Protein AF-A0A7S0XZQ4-F1 (afdb_monomer_lite)

Radius of gyration: 12.74 Å; chains: 1; bounding box: 32×30×33 Å

Sequence (104 aa):
SSGDERAIFSVAERLEDSDHKVRKSVSAVLSKLSTEHDRRLVQQVVLRLSSIHAVVRKVAVLTLVTVAPKGTQEVVAGIEGCLKDQDSQVRIAAMKVLPSQVSQ

pLDDT: mean 81.74, std 13.82, range [48.25, 98.38]

InterPro domains:
  IPR011989 Armadillo-like helical [G3DSA:1.25.10.10] (1-103)
  IPR016024 Armadillo-type fold [SSF48371] (11-99)

Structure (mmCIF, N/CA/C/O backbone):
data_AF-A0A7S0XZQ4-F1
#
_entry.id   AF-A0A7S0XZQ4-F1
#
loop_
_atom_site.group_PDB
_atom_site.id
_atom_site.type_symbol
_atom_site.label_atom_id
_atom_site.label_alt_id
_atom_site.label_comp_id
_atom_site.label_asym_id
_atom_site.label_entity_id
_atom_site.label_seq_id
_atom_site.pdbx_PDB_ins_code
_atom_site.Cartn_x
_atom_site.Cartn_y
_atom_site.Cartn_z
_atom_site.occupancy
_atom_site.B_iso_or_equiv
_atom_site.auth_seq_id
_atom_site.auth_comp_id
_atom_site.auth_asym_id
_atom_site.auth_atom_id
_atom_site.pdbx_PDB_model_num
ATOM 1 N N . SER A 1 1 ? -17.535 -15.129 0.034 1.00 48.25 1 SER A N 1
ATOM 2 C CA . SER A 1 1 ? -17.701 -16.574 -0.260 1.00 48.25 1 SER A CA 1
ATOM 3 C C . SER A 1 1 ? -16.336 -17.175 -0.605 1.00 48.25 1 SER A C 1
ATOM 5 O O . SER A 1 1 ? -15.435 -16.408 -0.913 1.00 48.25 1 SER A O 1
ATOM 7 N N . SER A 1 2 ? -16.141 -18.504 -0.602 1.00 50.12 2 SER A N 1
ATOM 8 C CA . SER A 1 2 ? -14.850 -19.113 -1.020 1.00 50.12 2 SER A CA 1
ATOM 9 C C . SER A 1 2 ? -14.441 -18.745 -2.467 1.00 50.12 2 SER A C 1
ATOM 11 O O . SER A 1 2 ? -13.263 -18.793 -2.822 1.00 50.12 2 SER A O 1
ATOM 13 N N . GLY A 1 3 ? -15.404 -18.315 -3.296 1.00 52.41 3 GLY A N 1
ATOM 14 C CA . GLY A 1 3 ? -15.158 -17.762 -4.632 1.00 52.41 3 GLY A CA 1
ATOM 15 C C . GLY A 1 3 ? -14.512 -16.372 -4.617 1.00 52.41 3 GLY A C 1
ATOM 16 O O . GLY A 1 3 ? -13.581 -16.139 -5.385 1.00 52.41 3 GLY A O 1
ATOM 17 N N . ASP A 1 4 ? -14.930 -15.487 -3.706 1.00 57.31 4 ASP A N 1
ATOM 18 C CA . ASP A 1 4 ? -14.327 -14.151 -3.545 1.00 57.31 4 ASP A CA 1
ATOM 19 C C . ASP A 1 4 ? -12.897 -14.247 -2.997 1.00 57.31 4 ASP A C 1
ATOM 21 O O . ASP A 1 4 ? -12.009 -13.520 -3.430 1.00 57.31 4 ASP A O 1
ATOM 25 N N . GLU A 1 5 ? -12.647 -15.209 -2.104 1.00 56.94 5 GLU A N 1
ATOM 26 C CA . GLU A 1 5 ? -11.325 -15.456 -1.514 1.00 56.94 5 GLU A CA 1
ATOM 27 C C . GLU A 1 5 ? -10.286 -15.859 -2.569 1.00 56.94 5 GLU A C 1
ATOM 29 O O . GLU A 1 5 ? -9.186 -15.304 -2.614 1.00 56.94 5 GLU A O 1
ATOM 34 N N . ARG A 1 6 ? -10.633 -16.805 -3.453 1.00 60.69 6 ARG A N 1
ATOM 35 C CA . ARG A 1 6 ? -9.748 -17.203 -4.558 1.00 60.69 6 ARG A CA 1
ATOM 36 C C . ARG A 1 6 ? -9.568 -16.072 -5.561 1.00 60.69 6 ARG A C 1
ATOM 38 O O . ARG A 1 6 ? -8.458 -15.879 -6.044 1.00 60.69 6 ARG A O 1
ATOM 45 N N . ALA A 1 7 ? -10.625 -15.311 -5.844 1.00 62.28 7 ALA A N 1
ATOM 46 C CA . ALA A 1 7 ? -10.541 -14.169 -6.744 1.00 62.28 7 ALA A CA 1
ATOM 47 C C . ALA A 1 7 ? -9.578 -13.103 -6.204 1.00 62.28 7 ALA A C 1
ATOM 49 O O . ALA A 1 7 ? -8.699 -12.660 -6.936 1.00 62.28 7 ALA A O 1
ATOM 50 N N . ILE A 1 8 ? -9.672 -12.747 -4.921 1.00 63.12 8 ILE A N 1
ATOM 51 C CA . ILE A 1 8 ? -8.759 -11.796 -4.278 1.00 63.12 8 ILE A CA 1
ATOM 52 C C . ILE A 1 8 ? -7.316 -12.301 -4.317 1.00 63.12 8 ILE A C 1
ATOM 54 O O . ILE A 1 8 ? -6.425 -11.545 -4.701 1.00 63.12 8 ILE A O 1
ATOM 58 N N . PHE A 1 9 ? -7.078 -13.567 -3.965 1.00 64.19 9 PHE A N 1
ATOM 59 C CA . PHE A 1 9 ? -5.732 -14.143 -3.960 1.00 64.19 9 PHE A CA 1
ATOM 60 C C . PHE A 1 9 ? -5.116 -14.161 -5.364 1.00 64.19 9 PHE A C 1
ATOM 62 O O . PHE A 1 9 ? -4.025 -13.631 -5.571 1.00 64.19 9 PHE A O 1
ATOM 69 N N . SER A 1 10 ? -5.848 -14.678 -6.353 1.00 66.88 10 SER A N 1
ATOM 70 C CA . SER A 1 10 ? -5.390 -14.713 -7.743 1.00 66.88 10 SER A CA 1
ATOM 71 C C . SER A 1 10 ? -5.185 -13.313 -8.320 1.00 66.88 10 SER A C 1
ATOM 73 O O . SER A 1 10 ? -4.255 -13.092 -9.088 1.00 66.88 10 SER A O 1
ATOM 75 N N . VAL A 1 11 ? -6.016 -12.336 -7.950 1.00 67.50 11 VAL A N 1
ATOM 76 C CA . VAL A 1 11 ? -5.837 -10.944 -8.376 1.00 67.50 11 VAL A CA 1
ATOM 77 C C . VAL A 1 11 ? -4.609 -10.327 -7.690 1.00 67.50 11 VAL A C 1
ATOM 79 O O . VAL A 1 11 ? -3.805 -9.696 -8.369 1.00 67.50 11 VAL A O 1
ATOM 82 N N . ALA A 1 12 ? -4.398 -10.555 -6.391 1.00 66.50 12 ALA A N 1
ATOM 83 C CA . ALA A 1 12 ? -3.224 -10.070 -5.664 1.00 66.50 12 ALA A CA 1
ATOM 84 C C . ALA A 1 12 ? -1.908 -10.657 -6.205 1.00 66.50 12 ALA A C 1
ATOM 86 O O . ALA A 1 12 ? -0.925 -9.929 -6.319 1.00 66.50 12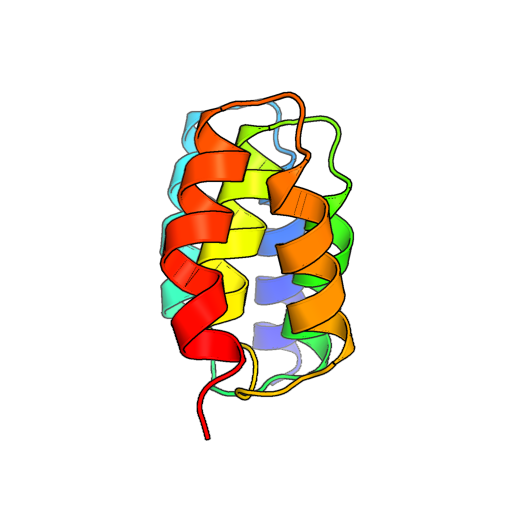 ALA A O 1
ATOM 87 N N . GLU A 1 13 ? -1.880 -11.930 -6.612 1.00 69.75 13 GLU A N 1
ATOM 88 C CA . GLU A 1 13 ? -0.721 -12.526 -7.293 1.00 69.75 13 GLU A CA 1
ATOM 89 C C . GLU A 1 13 ? -0.394 -11.825 -8.610 1.00 69.75 13 GLU A C 1
ATOM 91 O O . GLU A 1 13 ? 0.772 -11.566 -8.908 1.00 69.75 13 GLU A O 1
ATOM 96 N N . ARG A 1 14 ? -1.420 -11.433 -9.370 1.00 74.88 14 ARG A N 1
ATOM 97 C CA . ARG A 1 14 ? -1.238 -10.726 -10.643 1.00 74.88 14 ARG A CA 1
ATOM 98 C C . ARG A 1 14 ? -0.758 -9.282 -10.485 1.00 74.88 14 ARG A C 1
ATOM 100 O O . ARG A 1 14 ? -0.475 -8.633 -11.493 1.00 74.88 14 ARG A O 1
ATOM 107 N N . LEU A 1 15 ? -0.597 -8.780 -9.256 1.00 69.12 15 LEU A N 1
ATOM 108 C CA . LEU A 1 15 ? 0.190 -7.568 -9.032 1.00 69.12 15 LEU A CA 1
ATOM 109 C C . LEU A 1 15 ? 1.644 -7.782 -9.463 1.00 69.12 15 LEU A C 1
ATOM 111 O O . LEU A 1 15 ? 2.243 -6.862 -10.004 1.00 69.12 15 LEU A O 1
ATOM 115 N N . GLU A 1 16 ? 2.192 -8.986 -9.312 1.00 70.81 16 GLU A N 1
ATOM 116 C CA . GLU A 1 16 ? 3.569 -9.323 -9.704 1.00 70.81 16 GLU A CA 1
ATOM 117 C C . GLU A 1 16 ? 3.697 -9.863 -11.131 1.00 70.81 16 GLU A C 1
ATOM 119 O O . GLU A 1 16 ? 4.770 -10.303 -11.534 1.00 70.81 16 GLU A O 1
ATOM 124 N N . ASP A 1 17 ? 2.629 -9.795 -11.926 1.00 78.81 17 ASP A N 1
ATOM 125 C CA . ASP A 1 17 ? 2.676 -10.223 -13.320 1.00 78.81 17 ASP A CA 1
ATOM 126 C C . ASP A 1 17 ? 3.717 -9.412 -14.110 1.00 78.81 17 ASP A C 1
ATOM 128 O O . ASP A 1 17 ? 3.870 -8.203 -13.907 1.00 78.81 17 ASP A O 1
ATOM 132 N N . SER A 1 18 ? 4.441 -10.063 -15.021 1.00 74.81 18 SER A N 1
ATOM 133 C CA . SER A 1 18 ? 5.483 -9.425 -15.829 1.00 74.81 18 SER A CA 1
ATOM 134 C C . SER A 1 18 ? 4.914 -8.390 -16.809 1.00 74.81 18 SER A C 1
ATOM 136 O O . SER A 1 18 ? 5.585 -7.390 -17.102 1.00 74.81 18 SER A O 1
ATOM 138 N N . ASP A 1 19 ? 3.652 -8.529 -17.228 1.00 77.38 19 ASP A N 1
ATOM 139 C CA . ASP A 1 19 ? 2.960 -7.566 -18.079 1.00 77.38 19 ASP A CA 1
ATOM 140 C C . ASP A 1 19 ? 2.415 -6.374 -17.272 1.00 77.38 19 ASP A C 1
ATOM 142 O O . ASP A 1 19 ? 1.507 -6.468 -16.441 1.00 77.38 19 ASP A O 1
ATOM 146 N N . HIS A 1 20 ? 2.929 -5.182 -17.582 1.00 70.56 20 HIS A N 1
ATOM 147 C CA . HIS A 1 20 ? 2.480 -3.923 -16.989 1.00 70.56 20 HIS A CA 1
ATOM 148 C C . HIS A 1 20 ? 0.978 -3.636 -17.165 1.00 70.56 20 HIS A C 1
ATOM 150 O O . HIS A 1 20 ? 0.385 -2.990 -16.296 1.00 70.56 20 HIS A O 1
ATOM 156 N N . LYS A 1 21 ? 0.351 -4.095 -18.258 1.00 75.31 21 LYS A N 1
ATOM 157 C CA . LYS A 1 21 ? -1.091 -3.928 -18.485 1.00 75.31 21 LYS A CA 1
ATOM 158 C C . LYS A 1 21 ? -1.888 -4.778 -17.511 1.00 75.31 21 LYS A C 1
ATOM 160 O O . LYS A 1 21 ? -2.865 -4.285 -16.948 1.00 75.31 21 LYS A O 1
ATOM 165 N N . VAL A 1 22 ? -1.437 -6.007 -17.260 1.00 75.56 22 VAL A N 1
ATOM 166 C CA . VAL A 1 22 ? -2.037 -6.892 -16.259 1.00 75.56 22 VAL A CA 1
ATOM 167 C C . VAL A 1 22 ? -1.954 -6.240 -14.885 1.00 75.56 22 VAL A C 1
ATOM 169 O O . VAL A 1 22 ? -2.988 -6.076 -14.239 1.00 75.56 22 VAL A O 1
ATOM 172 N N . ARG A 1 23 ? -0.765 -5.774 -14.479 1.00 70.75 23 ARG A N 1
ATOM 173 C CA . ARG A 1 23 ? -0.579 -5.112 -13.177 1.00 70.75 23 ARG A CA 1
ATOM 174 C C . ARG A 1 23 ? -1.530 -3.926 -12.983 1.00 70.75 23 ARG A C 1
ATOM 176 O O . ARG A 1 23 ? -2.133 -3.782 -11.922 1.00 70.75 23 ARG A O 1
ATOM 183 N N . LYS A 1 24 ? -1.705 -3.093 -14.018 1.00 68.44 24 LYS A N 1
ATOM 184 C CA . LYS A 1 24 ? -2.602 -1.926 -13.977 1.00 68.44 24 LYS A CA 1
ATOM 185 C C . LYS A 1 24 ? -4.077 -2.325 -13.861 1.00 68.44 24 LYS A C 1
ATOM 187 O O . LYS A 1 24 ? -4.807 -1.725 -13.073 1.00 68.44 24 LYS A O 1
ATOM 192 N N . SER A 1 25 ? -4.515 -3.329 -14.620 1.00 71.19 25 SER A N 1
ATOM 193 C CA . SER A 1 25 ? -5.890 -3.841 -14.555 1.00 71.19 25 SER A CA 1
ATOM 194 C C . SER A 1 25 ? -6.206 -4.444 -13.187 1.00 71.19 25 SER A C 1
ATOM 196 O O . SER A 1 25 ? -7.273 -4.194 -12.634 1.00 71.19 25 SER A O 1
ATOM 198 N N . VAL A 1 26 ? -5.252 -5.167 -12.604 1.00 71.12 26 VAL A N 1
ATOM 199 C CA . VAL A 1 26 ? -5.362 -5.769 -11.271 1.00 71.12 26 VAL A CA 1
ATOM 200 C C . VAL A 1 26 ? -5.591 -4.718 -10.189 1.00 71.12 26 VAL A C 1
ATOM 202 O O . VAL A 1 26 ? -6.465 -4.897 -9.344 1.00 71.12 26 VAL A O 1
ATOM 205 N N . SER A 1 27 ? -4.872 -3.592 -10.244 1.00 64.50 27 SER A N 1
ATOM 206 C CA . SER A 1 27 ? -5.057 -2.502 -9.275 1.00 64.50 27 SER A CA 1
ATOM 207 C C . SER A 1 27 ? -6.495 -1.973 -9.274 1.00 64.50 27 SER A C 1
ATOM 209 O O . SER A 1 27 ? -7.080 -1.769 -8.217 1.00 64.50 27 SER A O 1
ATOM 211 N N . ALA A 1 28 ? -7.089 -1.796 -10.458 1.00 67.38 28 ALA A N 1
ATOM 212 C CA . ALA A 1 28 ? -8.464 -1.312 -10.590 1.00 67.38 28 ALA A CA 1
ATOM 213 C C . ALA A 1 28 ? -9.507 -2.335 -10.110 1.00 67.38 28 ALA A C 1
ATOM 215 O O . ALA A 1 28 ? -10.592 -1.953 -9.672 1.00 67.38 28 ALA A O 1
ATOM 216 N N . VAL A 1 29 ? -9.190 -3.628 -10.209 1.00 69.38 29 VAL A N 1
ATOM 217 C CA . VAL A 1 29 ? -10.057 -4.720 -9.759 1.00 69.38 29 VAL A CA 1
ATOM 218 C C . VAL A 1 29 ? -10.005 -4.873 -8.238 1.00 69.38 29 VAL A C 1
ATOM 220 O O . VAL A 1 29 ? -11.063 -4.980 -7.627 1.00 69.38 29 VAL A O 1
ATOM 223 N N . LEU A 1 30 ? -8.825 -4.798 -7.607 1.00 67.06 30 LEU A N 1
ATOM 224 C CA . LEU A 1 30 ? -8.700 -4.883 -6.142 1.00 67.06 30 LEU A CA 1
ATOM 225 C C . LEU A 1 30 ? -9.517 -3.802 -5.435 1.00 67.06 30 LEU A C 1
ATOM 227 O O . LEU A 1 30 ? -10.278 -4.118 -4.524 1.00 67.06 30 LEU A O 1
ATOM 231 N N . SER A 1 31 ? -9.463 -2.556 -5.913 1.00 63.38 31 SER A N 1
ATOM 232 C CA . SER A 1 31 ? -10.272 -1.466 -5.351 1.00 63.38 31 SER A CA 1
ATOM 233 C C . SER A 1 31 ? -11.785 -1.697 -5.466 1.00 63.38 31 SER A C 1
ATOM 235 O O . SER A 1 31 ? -12.537 -1.130 -4.684 1.00 63.38 31 SER A O 1
ATOM 237 N N . LYS A 1 32 ? -12.247 -2.517 -6.422 1.00 65.81 32 LYS A N 1
ATOM 238 C CA . LYS A 1 32 ? -13.673 -2.844 -6.613 1.00 65.81 32 LYS A CA 1
ATOM 239 C C . LYS A 1 32 ? -14.120 -4.102 -5.869 1.00 65.81 32 LYS A C 1
ATOM 241 O O . LYS A 1 32 ? -15.286 -4.193 -5.511 1.00 65.81 32 LYS A O 1
ATOM 246 N N . LEU A 1 33 ? -13.221 -5.069 -5.677 1.00 61.81 33 LEU A N 1
ATOM 247 C CA . LEU A 1 33 ? -13.499 -6.332 -4.976 1.00 61.81 33 LEU A CA 1
ATOM 248 C C . LEU A 1 33 ? -13.415 -6.210 -3.453 1.00 61.81 33 LEU A C 1
ATOM 250 O O . LEU A 1 33 ? -13.724 -7.158 -2.738 1.00 61.81 33 LEU A O 1
ATOM 254 N N . SER A 1 34 ? -12.968 -5.062 -2.956 1.00 58.62 34 SER A N 1
ATOM 255 C CA . SER A 1 34 ? -12.792 -4.828 -1.533 1.00 58.62 34 SER A CA 1
ATOM 256 C C . SER A 1 34 ? -14.143 -4.760 -0.824 1.00 58.62 34 SER A C 1
ATOM 258 O O . SER A 1 34 ? -14.802 -3.725 -0.817 1.00 58.62 34 SER A O 1
ATOM 260 N N . THR A 1 35 ? -14.549 -5.862 -0.198 1.00 60.41 35 THR A N 1
ATOM 261 C CA . THR A 1 35 ? -15.453 -5.805 0.951 1.00 60.41 35 THR A CA 1
ATOM 262 C C . THR A 1 35 ? -14.667 -5.208 2.111 1.00 60.41 35 THR A C 1
ATOM 264 O O . THR A 1 35 ? -13.577 -5.696 2.420 1.00 60.41 35 THR A O 1
ATOM 267 N N . G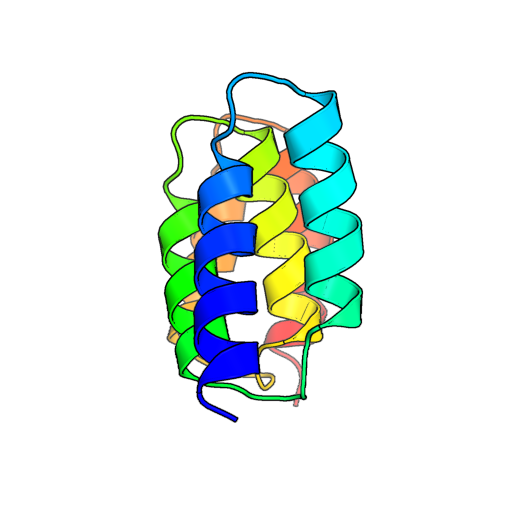LU A 1 36 ? -15.174 -4.128 2.707 1.00 60.56 36 GLU A N 1
ATOM 268 C CA . GLU A 1 36 ? -14.490 -3.418 3.791 1.00 60.56 36 GLU A CA 1
ATOM 269 C C . GLU A 1 36 ? -13.976 -4.388 4.868 1.00 60.56 36 GLU A C 1
ATOM 271 O O . GLU A 1 36 ? -14.695 -5.282 5.318 1.00 60.56 36 GLU A O 1
ATOM 276 N N . HIS A 1 37 ? -12.725 -4.189 5.290 1.00 64.94 37 HIS A N 1
ATOM 277 C CA . HIS A 1 37 ? -12.124 -4.843 6.454 1.00 64.94 37 HIS A CA 1
ATOM 278 C C . HIS A 1 37 ? -11.926 -6.367 6.372 1.00 64.94 37 HIS A C 1
ATOM 280 O O . HIS A 1 37 ? -11.788 -7.020 7.412 1.00 64.94 37 HIS A O 1
ATOM 286 N N . ASP A 1 38 ? -11.825 -6.956 5.175 1.00 78.75 38 ASP A N 1
ATOM 287 C CA . ASP A 1 38 ? -11.344 -8.338 5.064 1.00 78.75 38 ASP A CA 1
ATOM 288 C C . ASP A 1 38 ? -9.872 -8.426 5.506 1.00 78.75 38 ASP A C 1
ATOM 290 O O . ASP A 1 38 ? -8.933 -8.080 4.782 1.00 78.75 38 ASP A O 1
ATOM 294 N N . ARG A 1 39 ? -9.669 -8.931 6.726 1.00 81.69 39 ARG A N 1
ATOM 295 C CA . ARG A 1 39 ? -8.352 -9.090 7.349 1.00 81.69 39 ARG A CA 1
ATOM 296 C C . ARG A 1 39 ? -7.393 -9.935 6.506 1.00 81.69 39 ARG A C 1
ATOM 298 O O . ARG A 1 39 ? -6.190 -9.687 6.541 1.00 81.69 39 ARG A O 1
ATOM 305 N N . ARG A 1 40 ? -7.895 -10.916 5.749 1.00 79.56 40 ARG A N 1
ATOM 306 C CA . ARG A 1 40 ? -7.063 -11.779 4.897 1.00 79.56 40 ARG A CA 1
ATOM 307 C C . ARG A 1 40 ? -6.567 -11.016 3.677 1.00 79.56 40 ARG A C 1
ATOM 309 O O . ARG A 1 40 ? -5.383 -11.098 3.357 1.00 79.56 40 ARG A O 1
ATOM 316 N N . LEU A 1 41 ? -7.443 -10.234 3.040 1.00 80.12 41 LEU A N 1
ATOM 317 C CA . LEU A 1 41 ? -7.058 -9.321 1.962 1.00 80.12 41 LEU A CA 1
ATOM 318 C C . LEU A 1 41 ? -5.998 -8.329 2.454 1.00 80.12 41 LEU A C 1
ATOM 320 O O . LEU A 1 41 ? -4.962 -8.188 1.810 1.00 80.12 41 LEU A O 1
ATOM 324 N N . VAL A 1 42 ? -6.212 -7.703 3.616 1.00 87.12 42 VAL A N 1
ATOM 325 C CA . VAL A 1 42 ? -5.246 -6.763 4.212 1.00 87.12 42 VAL A CA 1
ATOM 326 C C . VAL A 1 42 ? -3.866 -7.409 4.350 1.00 87.12 42 VAL A C 1
ATOM 328 O O . VAL A 1 42 ? -2.890 -6.848 3.858 1.00 87.12 42 VAL A O 1
ATOM 331 N N . GLN A 1 43 ? -3.777 -8.608 4.933 1.00 87.75 43 GLN A N 1
ATOM 332 C CA . GLN A 1 43 ? -2.504 -9.324 5.092 1.00 87.75 43 GLN A CA 1
ATOM 333 C C . GLN A 1 43 ? -1.817 -9.606 3.752 1.00 87.75 43 GLN A C 1
ATOM 335 O O . GLN A 1 43 ? -0.617 -9.375 3.607 1.00 87.75 43 GLN A O 1
ATOM 340 N N . GLN A 1 44 ? -2.568 -10.061 2.745 1.00 84.81 44 GLN A N 1
ATOM 341 C CA . GLN A 1 44 ? -2.005 -10.315 1.418 1.00 84.81 44 GLN A CA 1
ATOM 342 C C . GLN A 1 44 ? -1.466 -9.041 0.766 1.00 84.81 44 GLN A C 1
ATOM 344 O O . GLN A 1 44 ? -0.414 -9.076 0.130 1.00 84.81 44 GLN A O 1
ATOM 349 N N . VAL A 1 45 ? -2.145 -7.907 0.945 1.00 86.75 45 VAL A N 1
ATOM 350 C CA . VAL A 1 45 ? -1.683 -6.621 0.413 1.00 86.75 45 VAL A CA 1
ATOM 351 C C . VAL A 1 45 ? -0.470 -6.096 1.194 1.00 86.75 45 VAL A C 1
ATOM 353 O O . VAL A 1 45 ? 0.452 -5.573 0.569 1.00 86.75 45 VAL A O 1
ATOM 356 N N . VAL A 1 46 ? -0.403 -6.289 2.518 1.00 92.56 46 VAL A N 1
ATOM 357 C CA . VAL A 1 46 ? 0.777 -5.929 3.332 1.00 92.56 46 VAL A CA 1
ATOM 358 C C . VAL A 1 46 ? 2.036 -6.638 2.826 1.00 92.56 46 VAL A C 1
ATOM 360 O O . VAL A 1 46 ? 3.063 -5.985 2.650 1.00 92.56 46 VAL A O 1
ATOM 363 N N . LEU A 1 47 ? 1.961 -7.932 2.492 1.00 90.75 47 LEU A N 1
ATOM 364 C CA . LEU A 1 47 ? 3.104 -8.679 1.940 1.00 90.75 47 LEU A CA 1
ATOM 365 C C . LEU A 1 47 ? 3.675 -8.035 0.663 1.00 90.75 47 LEU A C 1
ATOM 367 O O . LEU A 1 47 ? 4.878 -8.086 0.407 1.00 90.75 47 LEU A O 1
ATOM 371 N N . ARG A 1 48 ? 2.827 -7.377 -0.135 1.00 89.56 48 ARG A N 1
ATOM 372 C CA . ARG A 1 48 ? 3.224 -6.731 -1.395 1.00 89.56 48 ARG A CA 1
ATOM 373 C C . ARG A 1 48 ? 3.953 -5.404 -1.202 1.00 89.56 48 ARG A C 1
ATOM 375 O O . ARG A 1 48 ? 4.558 -4.917 -2.158 1.00 89.56 48 ARG A O 1
ATOM 382 N N . LEU A 1 49 ? 3.995 -4.862 0.017 1.00 94.19 49 LEU A N 1
ATOM 383 C CA . LEU A 1 49 ? 4.857 -3.726 0.360 1.00 94.19 49 LEU A CA 1
ATOM 384 C C . LEU A 1 49 ? 6.351 -4.071 0.267 1.00 94.19 49 LEU A C 1
ATOM 386 O O . LEU A 1 49 ? 7.170 -3.169 0.150 1.00 94.19 49 LEU A O 1
ATOM 390 N N . SER A 1 50 ? 6.716 -5.357 0.248 1.00 93.31 50 SER A N 1
ATOM 391 C CA . SER A 1 50 ? 8.101 -5.822 0.072 1.00 93.31 50 SER A CA 1
ATOM 392 C C . SER A 1 50 ? 8.403 -6.354 -1.334 1.00 93.31 50 SER A C 1
ATOM 394 O O . SER A 1 50 ? 9.466 -6.929 -1.556 1.00 93.31 50 SER A O 1
ATOM 396 N N . SER A 1 51 ? 7.499 -6.169 -2.301 1.00 89.75 51 SER A N 1
ATOM 397 C CA . SER A 1 51 ? 7.711 -6.644 -3.674 1.00 89.75 51 SER A CA 1
ATOM 398 C C . SER A 1 51 ? 8.947 -6.004 -4.315 1.00 89.75 51 SER A C 1
ATOM 400 O O . SER A 1 51 ? 9.206 -4.813 -4.132 1.00 89.75 51 SER A O 1
ATOM 402 N N . ILE A 1 52 ? 9.672 -6.753 -5.151 1.00 88.06 52 ILE A N 1
ATOM 403 C CA . ILE A 1 52 ? 10.806 -6.222 -5.929 1.00 88.06 52 ILE A CA 1
ATOM 404 C C . ILE A 1 52 ? 10.373 -5.121 -6.911 1.00 88.06 52 ILE A C 1
ATOM 406 O O . ILE A 1 52 ? 11.151 -4.229 -7.252 1.00 88.06 52 ILE A O 1
ATOM 410 N N . HIS A 1 53 ? 9.107 -5.133 -7.331 1.00 84.81 53 HIS A N 1
ATOM 411 C CA . HIS A 1 53 ? 8.568 -4.190 -8.298 1.00 84.81 53 HIS A CA 1
ATOM 412 C C . HIS A 1 53 ? 7.967 -2.965 -7.601 1.00 84.81 53 HIS A C 1
ATOM 414 O O . HIS A 1 53 ? 6.956 -3.055 -6.908 1.00 84.81 53 HIS A O 1
ATOM 420 N N . ALA A 1 54 ? 8.528 -1.780 -7.855 1.00 88.19 54 ALA A N 1
ATOM 421 C CA . ALA A 1 54 ? 8.059 -0.530 -7.246 1.00 88.19 54 ALA A CA 1
ATOM 422 C C . ALA A 1 54 ? 6.577 -0.227 -7.524 1.00 88.19 54 ALA A C 1
ATOM 424 O O . ALA A 1 54 ? 5.852 0.250 -6.652 1.00 88.19 54 ALA A O 1
ATOM 425 N N . VAL A 1 55 ? 6.094 -0.562 -8.724 1.00 82.38 55 VAL A N 1
ATOM 426 C CA . VAL A 1 55 ? 4.676 -0.407 -9.079 1.00 82.38 55 VAL A CA 1
ATOM 427 C C . VAL A 1 55 ? 3.759 -1.238 -8.178 1.00 82.38 55 VAL A C 1
ATOM 429 O O . VAL A 1 55 ? 2.687 -0.764 -7.815 1.00 82.38 55 VAL A O 1
ATOM 432 N N . VAL A 1 56 ? 4.194 -2.429 -7.760 1.00 84.31 56 VAL A N 1
ATOM 433 C CA . VAL A 1 56 ? 3.435 -3.307 -6.861 1.00 84.31 56 VAL A CA 1
ATOM 434 C C . VAL A 1 56 ? 3.375 -2.718 -5.466 1.00 84.31 56 VAL A C 1
ATOM 436 O O . VAL A 1 56 ? 2.283 -2.568 -4.924 1.00 84.31 56 VAL A O 1
ATOM 439 N N . ARG A 1 57 ? 4.522 -2.287 -4.930 1.00 92.81 57 ARG A N 1
ATOM 440 C CA . ARG A 1 57 ? 4.588 -1.623 -3.621 1.00 92.81 57 ARG A CA 1
ATOM 441 C C . ARG A 1 57 ? 3.695 -0.382 -3.578 1.00 92.81 57 ARG A C 1
ATOM 443 O O . ARG A 1 57 ? 2.906 -0.215 -2.654 1.00 92.81 57 ARG A O 1
ATOM 450 N N . LYS A 1 58 ? 3.737 0.450 -4.625 1.00 89.50 58 LYS A N 1
ATOM 451 C CA . LYS A 1 58 ? 2.870 1.633 -4.761 1.00 89.50 58 LYS A CA 1
ATOM 452 C C . LYS A 1 58 ? 1.386 1.262 -4.729 1.00 89.50 58 LYS A C 1
ATOM 454 O O . LYS A 1 58 ? 0.610 1.914 -4.036 1.00 89.50 58 LYS A O 1
ATOM 459 N N . VAL A 1 59 ? 0.981 0.252 -5.497 1.00 83.62 59 VAL A N 1
ATOM 460 C CA . VAL A 1 59 ? -0.419 -0.197 -5.539 1.00 83.62 59 VAL A CA 1
ATOM 461 C C . VAL A 1 59 ? -0.847 -0.769 -4.194 1.00 83.62 59 VAL A C 1
ATOM 463 O O . VAL A 1 59 ? -1.956 -0.481 -3.754 1.00 83.62 59 VAL A O 1
ATOM 466 N N . ALA A 1 60 ? 0.027 -1.512 -3.517 1.00 88.69 60 ALA A N 1
ATOM 467 C CA . ALA A 1 60 ? -0.242 -2.038 -2.187 1.00 88.69 60 ALA A CA 1
ATOM 468 C C . ALA A 1 60 ? -0.527 -0.909 -1.185 1.00 88.69 60 ALA A C 1
ATOM 470 O O . ALA A 1 60 ? -1.576 -0.923 -0.547 1.00 88.69 60 ALA A O 1
ATOM 471 N N . VAL A 1 61 ? 0.310 0.134 -1.142 1.00 93.31 61 VAL A N 1
ATOM 472 C CA . VAL A 1 61 ? 0.074 1.336 -0.316 1.00 93.31 61 VAL A CA 1
ATOM 473 C C . VAL A 1 61 ? -1.291 1.973 -0.612 1.00 93.31 61 VAL A C 1
ATOM 475 O O . VAL A 1 61 ? -2.055 2.267 0.305 1.00 93.31 61 VAL A O 1
ATOM 478 N N . LEU A 1 62 ? -1.623 2.162 -1.894 1.00 88.25 62 LEU A N 1
ATOM 479 C CA . LEU A 1 62 ? -2.895 2.766 -2.311 1.00 88.25 62 LEU A CA 1
ATOM 480 C C . LEU A 1 62 ? -4.110 1.860 -2.089 1.00 88.25 62 LEU A C 1
ATOM 482 O O . LEU A 1 62 ? -5.224 2.361 -2.038 1.00 88.25 62 LEU A O 1
ATOM 486 N N . THR A 1 63 ? -3.920 0.549 -1.987 1.00 84.56 63 THR A N 1
ATOM 487 C CA . THR A 1 63 ? -5.006 -0.399 -1.709 1.00 84.56 63 THR A CA 1
ATOM 488 C C . THR A 1 63 ? -5.255 -0.478 -0.208 1.00 84.56 63 THR A C 1
ATOM 490 O O . THR A 1 63 ? -6.398 -0.459 0.231 1.00 84.56 63 THR A O 1
ATOM 493 N N . LEU A 1 64 ? -4.200 -0.486 0.612 1.00 89.12 64 LEU A N 1
ATOM 494 C CA . LEU A 1 64 ? -4.329 -0.544 2.070 1.00 89.12 64 LEU A CA 1
ATOM 495 C C . LEU A 1 64 ? -5.161 0.607 2.637 1.00 89.12 64 LEU A C 1
ATOM 497 O O . LEU A 1 64 ? -5.946 0.374 3.548 1.00 89.12 64 LEU A O 1
ATOM 501 N N . VAL A 1 65 ? -5.078 1.806 2.049 1.00 88.12 65 VAL A N 1
ATOM 502 C CA . VAL A 1 65 ? -5.887 2.950 2.501 1.00 88.12 65 VAL A CA 1
ATOM 503 C C . VAL A 1 65 ? -7.398 2.727 2.352 1.00 88.12 65 VAL A C 1
ATOM 505 O O . VAL A 1 65 ? -8.172 3.348 3.074 1.00 88.12 65 VAL A O 1
ATOM 508 N N . THR A 1 66 ? -7.820 1.862 1.423 1.00 83.44 66 THR A N 1
ATOM 509 C CA . THR A 1 66 ? -9.238 1.590 1.148 1.00 83.44 66 THR A CA 1
ATOM 510 C C . THR A 1 66 ? -9.752 0.339 1.846 1.00 83.44 66 THR A C 1
ATOM 512 O O . THR A 1 66 ? -10.945 0.243 2.100 1.00 83.44 66 THR A O 1
ATOM 515 N N . VAL A 1 67 ? -8.882 -0.643 2.108 1.00 82.19 67 VAL A N 1
ATOM 516 C CA . VAL A 1 67 ? -9.305 -1.976 2.584 1.00 82.19 67 VAL A CA 1
ATOM 517 C C . VAL A 1 67 ? -9.020 -2.218 4.058 1.00 82.19 67 VAL A C 1
ATOM 519 O O . VAL A 1 67 ? -9.683 -3.050 4.679 1.00 82.19 67 VAL A O 1
ATOM 522 N N . ALA A 1 68 ? -8.030 -1.522 4.620 1.00 88.38 68 ALA A N 1
ATOM 523 C CA . ALA A 1 68 ? -7.644 -1.696 6.007 1.00 88.38 68 ALA A CA 1
ATOM 524 C C . ALA A 1 68 ? -8.450 -0.772 6.929 1.00 88.38 68 ALA A C 1
ATOM 526 O O . ALA A 1 68 ? -8.620 0.410 6.613 1.00 88.38 68 ALA A O 1
ATOM 527 N N . PRO A 1 69 ? -8.883 -1.268 8.103 1.00 90.00 69 PRO A N 1
ATOM 528 C CA . PRO A 1 69 ? -9.376 -0.393 9.152 1.00 90.00 69 PRO A CA 1
ATOM 529 C C . PRO A 1 69 ? -8.300 0.631 9.518 1.00 90.00 69 PRO A C 1
ATOM 531 O O . PRO A 1 69 ? -7.124 0.276 9.678 1.00 90.00 69 PRO A O 1
ATOM 534 N N . LYS A 1 70 ? -8.701 1.891 9.703 1.00 90.50 70 LYS A N 1
ATOM 535 C CA . LYS A 1 70 ? -7.796 2.932 10.205 1.00 90.50 70 LYS A CA 1
ATOM 536 C C . LYS A 1 70 ? -7.186 2.508 11.542 1.00 90.50 70 LYS A C 1
ATOM 538 O O . LYS A 1 70 ? -7.834 1.850 12.353 1.00 90.50 70 LYS A O 1
ATOM 543 N N . GLY A 1 71 ? -5.928 2.872 11.764 1.00 90.81 71 GLY A N 1
ATOM 544 C CA . GLY A 1 71 ? -5.190 2.517 12.974 1.00 90.81 71 GLY A CA 1
ATOM 545 C C . GLY A 1 71 ? -4.716 1.062 13.030 1.00 90.81 71 GLY A C 1
ATOM 546 O O . GLY A 1 71 ? -4.158 0.655 14.047 1.00 90.81 71 GLY A O 1
ATOM 547 N N . THR A 1 72 ? -4.885 0.266 11.965 1.00 92.88 72 THR A N 1
ATOM 548 C CA . THR A 1 72 ? -4.312 -1.088 11.915 1.00 92.88 72 THR A CA 1
ATOM 549 C C . THR A 1 72 ? -2.786 -0.999 11.970 1.00 92.88 72 THR A C 1
ATOM 551 O O . THR A 1 72 ? -2.144 -0.607 10.998 1.00 92.88 72 THR A O 1
ATOM 554 N N . GLN A 1 73 ? -2.198 -1.380 13.106 1.00 94.06 73 GLN A N 1
ATOM 555 C CA . GLN A 1 73 ? -0.778 -1.161 13.408 1.00 94.06 73 GLN A CA 1
ATOM 556 C C . GLN A 1 73 ? 0.171 -1.748 12.353 1.00 94.06 73 GLN A C 1
ATOM 558 O O . GLN A 1 73 ? 1.125 -1.089 11.951 1.00 94.06 73 GLN A O 1
ATOM 563 N N . GLU A 1 74 ? -0.110 -2.960 11.870 1.00 94.50 74 GLU A N 1
ATOM 564 C CA . GLU A 1 74 ? 0.674 -3.614 10.811 1.00 94.50 74 GLU A CA 1
ATOM 565 C C . GLU A 1 74 ? 0.662 -2.805 9.504 1.00 94.50 74 GLU A C 1
ATOM 567 O O . GLU A 1 74 ? 1.693 -2.632 8.855 1.00 94.50 74 GLU A O 1
ATOM 572 N N . VAL A 1 75 ? -0.499 -2.254 9.144 1.00 95.25 75 VAL A N 1
ATOM 573 C CA . VAL A 1 75 ? -0.677 -1.447 7.932 1.00 95.25 75 VAL A CA 1
ATOM 574 C C . VAL A 1 75 ? 0.035 -0.109 8.065 1.00 95.25 75 VAL A C 1
ATOM 576 O O . VAL A 1 75 ? 0.751 0.291 7.149 1.00 95.25 75 VAL A O 1
ATOM 579 N N . VAL A 1 76 ? -0.108 0.554 9.214 1.00 96.56 76 VAL A N 1
ATOM 580 C CA . VAL A 1 76 ? 0.595 1.808 9.509 1.00 96.56 76 VAL A CA 1
ATOM 581 C C . VAL A 1 76 ? 2.107 1.599 9.418 1.00 96.56 76 VAL A C 1
ATOM 583 O O . VAL A 1 76 ? 2.760 2.302 8.650 1.00 96.56 76 VAL A O 1
ATOM 586 N N . ALA A 1 77 ? 2.649 0.584 10.096 1.00 96.75 77 ALA A N 1
ATOM 587 C CA . ALA A 1 77 ? 4.081 0.282 10.074 1.00 96.75 77 ALA A CA 1
ATOM 588 C C . ALA A 1 77 ? 4.594 -0.037 8.656 1.00 96.75 77 ALA A C 1
ATOM 590 O O . ALA A 1 77 ? 5.665 0.422 8.252 1.00 96.75 77 ALA A O 1
ATOM 591 N N . GLY A 1 78 ? 3.816 -0.783 7.867 1.00 96.62 78 GLY A N 1
ATOM 592 C CA . GLY A 1 78 ? 4.150 -1.069 6.473 1.00 96.62 78 GLY A CA 1
ATOM 593 C C . GLY A 1 78 ? 4.202 0.193 5.601 1.00 96.62 78 GLY A C 1
ATOM 594 O O . GLY A 1 78 ? 5.146 0.384 4.829 1.00 96.62 78 GLY A O 1
ATOM 595 N N . ILE A 1 79 ? 3.213 1.083 5.738 1.00 96.75 79 ILE A N 1
ATOM 596 C CA . ILE A 1 79 ? 3.164 2.354 5.000 1.00 96.75 79 ILE A CA 1
ATOM 597 C C . ILE A 1 79 ? 4.294 3.293 5.452 1.00 96.75 79 ILE A C 1
ATOM 599 O O . ILE A 1 79 ? 4.913 3.944 4.611 1.00 96.75 79 ILE A O 1
ATOM 603 N N . GLU A 1 80 ? 4.622 3.336 6.745 1.00 97.62 80 GLU A N 1
ATOM 604 C CA . GLU A 1 80 ? 5.770 4.090 7.265 1.00 97.62 80 GLU A CA 1
ATOM 605 C C . GLU A 1 80 ? 7.093 3.609 6.661 1.00 97.62 80 GLU A C 1
ATOM 607 O O . GLU A 1 80 ? 7.918 4.428 6.248 1.00 97.62 80 GLU A O 1
ATOM 612 N N . GLY A 1 81 ? 7.282 2.292 6.528 1.00 97.25 81 GLY A N 1
ATOM 613 C CA . GLY A 1 81 ? 8.435 1.721 5.828 1.00 97.25 81 GLY A CA 1
ATOM 614 C C . GLY A 1 81 ? 8.553 2.232 4.387 1.00 97.25 81 GLY A C 1
ATOM 615 O O . GLY A 1 81 ? 9.645 2.583 3.931 1.00 97.25 81 GLY A O 1
ATOM 616 N N . CYS A 1 82 ? 7.419 2.386 3.699 1.00 97.75 82 CYS A N 1
ATOM 617 C CA . CYS A 1 82 ? 7.356 2.891 2.327 1.00 97.75 82 CYS A CA 1
ATOM 618 C C . CYS A 1 82 ? 7.736 4.379 2.187 1.00 97.75 82 CYS A C 1
ATOM 620 O O . CYS A 1 82 ? 8.041 4.826 1.080 1.00 97.75 82 CYS A O 1
ATOM 622 N N . LEU A 1 83 ? 7.794 5.162 3.273 1.00 97.94 83 LEU A N 1
ATOM 623 C CA . LEU A 1 83 ? 8.320 6.537 3.228 1.00 97.94 83 LEU A CA 1
ATOM 624 C C . LEU A 1 83 ? 9.823 6.584 2.918 1.00 97.94 83 LEU A C 1
ATOM 626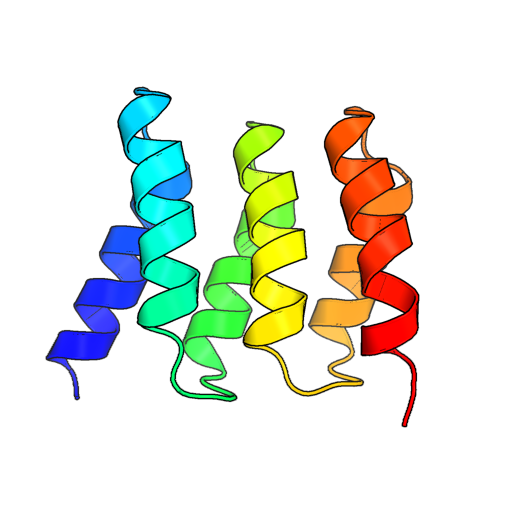 O O . LEU A 1 83 ? 10.320 7.599 2.429 1.00 97.94 83 LEU A O 1
ATOM 630 N N . LYS A 1 84 ? 10.544 5.490 3.185 1.00 97.75 84 LYS A N 1
ATOM 631 C CA . LYS A 1 84 ? 11.985 5.337 2.930 1.00 97.75 84 LYS A CA 1
ATOM 632 C C . LYS A 1 84 ? 12.276 4.487 1.690 1.00 97.75 84 LYS A C 1
ATOM 634 O O . LYS A 1 84 ? 13.412 4.067 1.486 1.00 97.75 84 LYS A O 1
ATOM 639 N N . ASP A 1 85 ? 11.259 4.219 0.873 1.00 98.31 85 ASP A N 1
ATOM 640 C CA . ASP A 1 85 ? 11.396 3.397 -0.325 1.00 98.31 85 ASP A CA 1
ATOM 641 C C . ASP A 1 85 ? 12.383 4.012 -1.330 1.00 98.31 85 ASP A C 1
ATOM 643 O O . ASP A 1 85 ? 12.477 5.234 -1.456 1.00 98.31 85 ASP A O 1
ATOM 647 N N . GLN A 1 86 ? 13.103 3.174 -2.077 1.00 97.06 86 GLN A N 1
ATOM 648 C CA . GLN A 1 86 ? 14.044 3.619 -3.112 1.00 97.06 86 GLN A CA 1
ATOM 649 C C . GLN A 1 86 ? 13.328 4.347 -4.262 1.00 97.06 86 GLN A C 1
ATOM 651 O O . GLN A 1 86 ? 13.845 5.322 -4.815 1.00 97.06 86 GLN A O 1
ATOM 656 N N . ASP A 1 87 ? 12.103 3.933 -4.582 1.00 97.81 87 ASP A N 1
ATOM 657 C CA . ASP A 1 87 ? 11.297 4.517 -5.645 1.00 97.81 87 ASP A CA 1
ATOM 658 C C . ASP A 1 87 ? 10.499 5.734 -5.150 1.00 97.81 87 ASP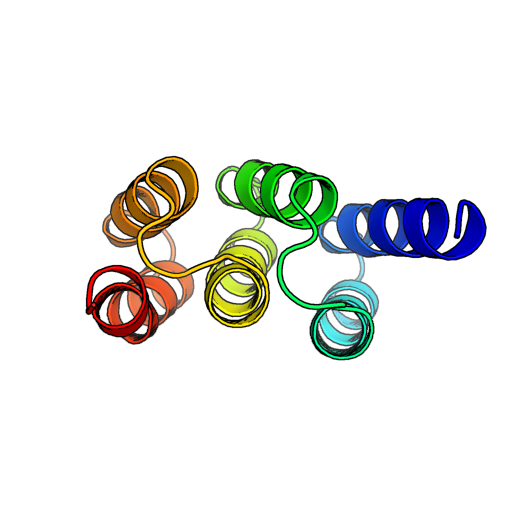 A C 1
ATOM 660 O O . ASP A 1 87 ? 9.764 5.689 -4.160 1.00 97.81 87 ASP A O 1
ATOM 664 N N . SER A 1 88 ? 10.621 6.853 -5.866 1.00 97.62 88 SER A N 1
ATOM 665 C CA . SER A 1 88 ? 9.983 8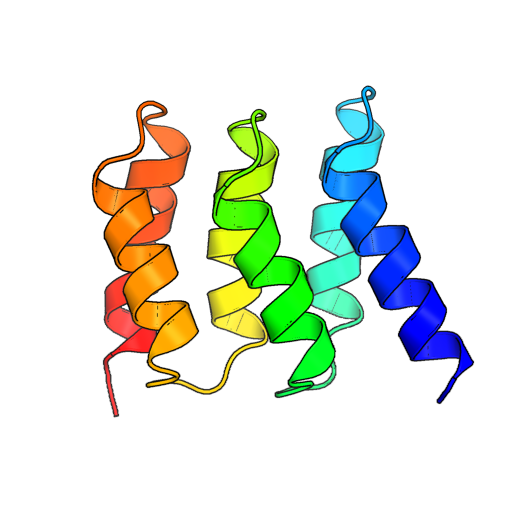.115 -5.481 1.00 97.62 88 SER A CA 1
ATOM 666 C C . SER A 1 88 ? 8.458 8.066 -5.531 1.00 97.62 88 SER A C 1
ATOM 668 O O . SER A 1 88 ? 7.800 8.733 -4.733 1.00 97.62 88 SER A O 1
ATOM 670 N N . GLN A 1 89 ? 7.871 7.270 -6.425 1.00 95.00 89 GLN A N 1
ATOM 671 C CA . GLN A 1 89 ? 6.424 7.139 -6.545 1.00 95.00 89 GLN A CA 1
ATOM 672 C C . GLN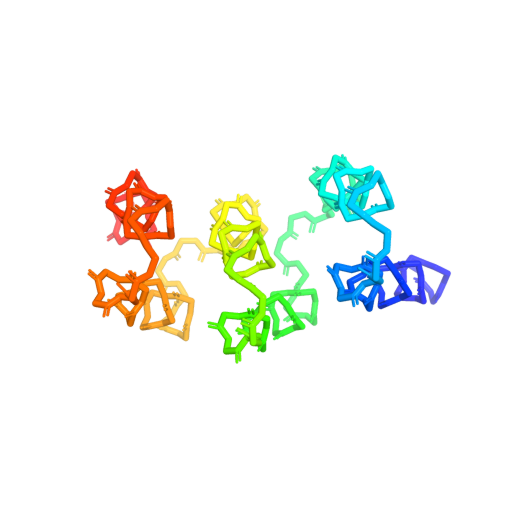 A 1 89 ? 5.830 6.362 -5.373 1.00 95.00 89 GLN A C 1
ATOM 674 O O . GLN A 1 89 ? 4.711 6.672 -4.957 1.00 95.00 89 GLN A O 1
ATOM 679 N N . VAL A 1 90 ? 6.569 5.390 -4.831 1.00 96.50 90 VAL A N 1
ATOM 680 C CA . VAL A 1 90 ? 6.180 4.673 -3.609 1.00 96.50 90 VAL A CA 1
ATOM 681 C C . VAL A 1 90 ? 6.215 5.622 -2.412 1.00 96.50 90 VAL A C 1
ATOM 683 O O . VAL A 1 90 ? 5.213 5.733 -1.704 1.00 96.50 90 VAL A O 1
ATOM 686 N N . ARG A 1 91 ? 7.297 6.401 -2.254 1.00 98.38 91 ARG A N 1
ATOM 687 C CA . ARG A 1 91 ? 7.396 7.417 -1.189 1.00 98.38 91 ARG A CA 1
ATOM 688 C C . ARG A 1 91 ? 6.251 8.428 -1.244 1.00 98.38 91 ARG A C 1
ATOM 690 O O . ARG A 1 91 ? 5.603 8.686 -0.234 1.00 98.38 91 ARG A O 1
ATOM 697 N N . ILE A 1 92 ? 5.957 8.964 -2.432 1.00 97.75 92 ILE A N 1
ATOM 698 C CA . ILE A 1 92 ? 4.853 9.917 -2.640 1.00 97.75 92 ILE A CA 1
ATOM 699 C C . ILE A 1 92 ? 3.503 9.288 -2.277 1.00 97.75 92 ILE A C 1
ATOM 701 O O . ILE A 1 92 ? 2.660 9.960 -1.685 1.00 97.75 92 ILE A O 1
ATOM 705 N N . ALA A 1 93 ? 3.271 8.022 -2.634 1.00 94.75 93 ALA A N 1
ATOM 706 C CA . ALA A 1 93 ? 2.036 7.334 -2.272 1.00 94.75 93 ALA A CA 1
ATOM 707 C C . ALA A 1 93 ? 1.902 7.197 -0.749 1.00 94.75 93 ALA A C 1
ATOM 709 O O . ALA A 1 93 ? 0.859 7.553 -0.207 1.00 94.75 93 ALA A O 1
ATOM 710 N N . ALA A 1 94 ? 2.967 6.771 -0.064 1.00 97.19 94 ALA A N 1
ATOM 711 C CA . ALA A 1 94 ? 2.979 6.624 1.389 1.00 97.19 94 ALA A CA 1
ATOM 712 C C . ALA A 1 94 ? 2.710 7.958 2.103 1.00 97.19 94 ALA A C 1
ATOM 714 O O . ALA A 1 94 ? 1.829 8.026 2.958 1.00 97.19 94 ALA A O 1
ATOM 715 N N . MET A 1 95 ? 3.371 9.043 1.678 1.00 97.62 95 MET A N 1
ATOM 716 C CA . MET A 1 95 ? 3.141 10.390 2.222 1.00 97.62 95 MET A CA 1
ATOM 717 C C . MET A 1 95 ? 1.686 10.851 2.082 1.00 97.62 95 MET A C 1
ATOM 719 O O . MET A 1 95 ? 1.168 11.530 2.964 1.00 97.62 95 MET A O 1
ATOM 723 N N . LYS A 1 96 ? 1.024 10.498 0.974 1.00 95.62 96 LYS A N 1
ATOM 724 C CA . LYS A 1 96 ? -0.369 10.888 0.722 1.00 95.62 96 LYS A CA 1
ATOM 725 C C . LYS A 1 96 ? -1.360 10.150 1.614 1.00 95.62 96 LYS A C 1
ATOM 727 O O . LYS A 1 96 ? -2.348 10.750 2.022 1.00 95.62 96 LYS A O 1
ATOM 732 N N . VAL A 1 97 ? -1.134 8.862 1.878 1.00 94.25 97 VAL A N 1
ATOM 733 C CA . VAL A 1 97 ? -2.139 8.020 2.547 1.00 94.25 97 VAL A CA 1
ATOM 734 C C . VAL A 1 97 ? -1.923 7.884 4.048 1.00 94.25 97 VAL A C 1
ATOM 736 O O . VAL A 1 97 ? -2.907 7.752 4.775 1.00 94.25 97 VAL A O 1
ATOM 739 N N . LEU A 1 98 ? -0.678 7.956 4.531 1.00 94.88 98 LEU A N 1
ATOM 740 C CA . LEU A 1 98 ? -0.359 7.728 5.942 1.00 94.88 98 LEU A CA 1
ATOM 741 C C . LEU A 1 98 ? -1.173 8.612 6.907 1.00 94.88 98 LEU A C 1
ATOM 743 O O . LEU A 1 98 ? -1.722 8.050 7.855 1.00 94.88 98 LEU A O 1
ATOM 747 N N . PRO A 1 99 ? -1.374 9.930 6.665 1.00 94.44 99 PRO A N 1
ATOM 748 C CA . PRO A 1 99 ? -2.176 10.767 7.563 1.00 94.44 99 PRO A CA 1
ATOM 749 C C . PRO A 1 99 ? -3.598 10.231 7.782 1.00 94.44 99 PRO A C 1
ATOM 751 O O . PRO A 1 99 ? -4.117 10.259 8.895 1.00 94.44 99 PRO A O 1
ATOM 754 N N . SER A 1 100 ? -4.217 9.678 6.735 1.00 91.31 100 SER A N 1
ATOM 755 C CA . SER A 1 100 ? -5.578 9.128 6.802 1.00 91.31 100 SER A CA 1
ATOM 756 C C . SER A 1 100 ? -5.672 7.790 7.543 1.00 91.31 100 SER A C 1
ATOM 758 O O . SER A 1 100 ? -6.756 7.428 7.994 1.00 91.31 100 SER A O 1
ATOM 760 N N . GLN A 1 101 ? -4.552 7.072 7.672 1.00 88.62 101 GLN A N 1
ATOM 761 C CA . GLN A 1 101 ? -4.474 5.763 8.323 1.00 88.62 101 GLN A CA 1
ATOM 762 C C . GLN A 1 101 ? -4.158 5.853 9.817 1.00 88.62 101 GLN A C 1
ATOM 764 O O . GLN A 1 101 ? -4.410 4.895 10.540 1.00 88.62 101 GLN A O 1
ATOM 769 N N . VAL A 1 102 ? -3.645 6.994 10.285 1.00 87.94 102 VAL A N 1
ATOM 770 C CA . VAL A 1 102 ? -3.336 7.246 11.706 1.00 87.94 102 VAL A CA 1
ATOM 771 C C . VAL A 1 102 ? -4.338 8.179 12.394 1.00 87.94 102 VAL A C 1
ATOM 773 O O . VAL A 1 102 ? -4.275 8.352 13.607 1.00 87.94 102 VAL A O 1
ATOM 776 N N . SER A 1 103 ? -5.260 8.781 11.637 1.00 73.12 103 SER A N 1
ATOM 777 C CA . SER A 1 103 ? -6.306 9.656 12.183 1.00 73.12 103 SER A CA 1
ATOM 778 C C . SER A 1 103 ? -7.494 8.830 12.694 1.00 73.12 103 SER A C 1
ATOM 780 O O . SER A 1 103 ? -8.000 7.990 11.944 1.00 73.12 103 SER A O 1
ATOM 782 N N . GLN A 1 104 ? -7.919 9.071 13.943 1.00 54.56 104 GLN A N 1
ATOM 783 C CA . GLN A 1 104 ? -9.113 8.469 14.564 1.00 54.56 104 GLN A CA 1
ATOM 784 C C . GLN A 1 104 ? -10.411 9.067 14.020 1.00 54.56 104 GLN A C 1
ATOM 786 O O . GLN A 1 104 ? -10.438 10.296 13.785 1.00 54.56 104 GLN A O 1
#

Organism: Hemiselmis andersenii (NCBI:txid464988)

Secondary structure (DSSP, 8-state):
-HHHHHHHHHHHHGGG-S-HHHHHHHHHHHHHH--TT-HHHHHHHHHGGG-SSHHHHHHHHHHHHHHSPTT-HHHHHHHHHHTT-SSHHHHHHHHHHHHHHH--

Foldseek 3Di:
DVVLVVVLLVLLVQCPPPDPVSVVVSLVVLLVSAPAAPVVSLVSLLVQCPPPDLSSVLSSLVSCLRRHDAPPVSNLVSLVVQCPDPDPSSVVSSVVRNVSRPDD